Protein AF-A0A095XRW5-F1 (afdb_monomer)

Secondary structure (DSSP, 8-state):
-HHHHHHHHHHHHHHHHHTT-HHHHHHHHHHHHHHHHHHHHHHHHHHHHHHH--

Solvent-accessible surface area (backbone atoms only — not comparable to full-atom values): 2696 Å² total; per-residue (Å²): 105,25,66,56,36,22,53,52,7,50,50,32,29,52,52,11,64,75,64,72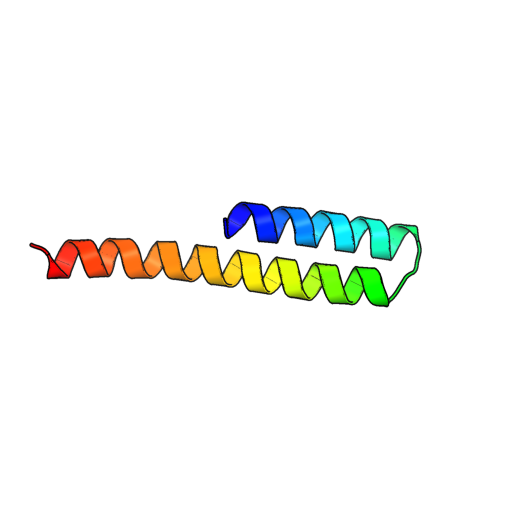,32,69,67,37,34,54,50,6,51,54,29,28,52,52,6,48,50,46,43,56,47,50,68,56,46,53,60,52,52,58,61,73,77,104

Structure (mmCIF, N/CA/C/O backbone):
data_AF-A0A095XRW5-F1
#
_entry.id   AF-A0A095XRW5-F1
#
loop_
_atom_site.group_PDB
_atom_site.id
_atom_site.type_symbol
_atom_site.label_atom_id
_atom_site.label_alt_id
_atom_site.label_comp_id
_atom_site.label_asym_id
_atom_site.label_entity_id
_atom_site.label_seq_id
_atom_site.pdbx_PDB_ins_code
_atom_site.Cartn_x
_atom_site.Cartn_y
_atom_site.Cartn_z
_atom_site.occupancy
_atom_site.B_iso_or_equiv
_atom_site.auth_seq_id
_atom_site.auth_comp_id
_atom_site.auth_asym_id
_atom_site.auth_atom_id
_atom_site.pdbx_PDB_model_num
ATOM 1 N N . ILE A 1 1 ? 3.426 -3.339 7.585 1.00 83.31 1 ILE A N 1
ATOM 2 C CA . ILE A 1 1 ? 3.543 -4.423 6.573 1.00 83.31 1 ILE A CA 1
ATOM 3 C C . ILE A 1 1 ? 2.967 -3.986 5.228 1.00 83.31 1 ILE A C 1
ATOM 5 O O . ILE A 1 1 ? 3.744 -3.863 4.296 1.00 83.31 1 ILE A O 1
ATOM 9 N N . GLY A 1 2 ? 1.670 -3.660 5.125 1.00 87.94 2 GLY A N 1
ATOM 10 C CA . GLY A 1 2 ? 1.058 -3.235 3.851 1.00 87.94 2 GLY A CA 1
ATOM 11 C C . GLY A 1 2 ? 1.751 -2.047 3.169 1.00 87.94 2 GLY A C 1
ATOM 12 O O . GLY A 1 2 ? 2.132 -2.147 2.010 1.00 87.94 2 GLY A O 1
ATOM 13 N N . ALA A 1 3 ? 2.029 -0.969 3.908 1.00 89.69 3 ALA A N 1
ATOM 14 C CA . ALA A 1 3 ? 2.764 0.181 3.366 1.00 89.69 3 ALA A CA 1
ATOM 15 C C . ALA A 1 3 ? 4.197 -0.174 2.916 1.00 89.69 3 ALA A C 1
ATOM 17 O O . ALA A 1 3 ? 4.658 0.308 1.888 1.00 89.69 3 ALA A O 1
ATOM 18 N N . GLY A 1 4 ? 4.875 -1.069 3.647 1.00 90.94 4 GLY A N 1
ATOM 19 C CA . GLY A 1 4 ? 6.218 -1.545 3.295 1.00 90.94 4 GLY A CA 1
ATOM 20 C C . GLY A 1 4 ? 6.229 -2.406 2.030 1.00 90.94 4 GLY A C 1
ATOM 21 O O . GLY A 1 4 ? 7.071 -2.202 1.165 1.00 90.94 4 GLY A O 1
ATOM 22 N N . LEU A 1 5 ? 5.251 -3.305 1.874 1.00 92.75 5 LEU A N 1
ATOM 23 C CA . LEU A 1 5 ? 5.056 -4.085 0.645 1.00 92.75 5 LEU A CA 1
ATOM 24 C C . LEU A 1 5 ? 4.692 -3.191 -0.547 1.00 92.75 5 LEU A C 1
ATOM 26 O O . LEU A 1 5 ? 5.170 -3.422 -1.653 1.00 92.75 5 LEU A O 1
ATOM 30 N N . GLY A 1 6 ? 3.898 -2.143 -0.312 1.00 91.12 6 GLY A N 1
ATOM 31 C CA . GLY A 1 6 ? 3.567 -1.148 -1.328 1.00 91.12 6 GLY A CA 1
ATOM 32 C C . GLY A 1 6 ? 4.801 -0.394 -1.821 1.00 91.12 6 GLY A C 1
ATOM 33 O O . GLY A 1 6 ? 5.041 -0.334 -3.023 1.00 91.12 6 GLY A O 1
ATOM 34 N N . ALA A 1 7 ? 5.618 0.115 -0.893 1.00 93.19 7 ALA A N 1
ATOM 35 C CA . ALA A 1 7 ? 6.866 0.805 -1.208 1.00 93.19 7 ALA A CA 1
ATOM 36 C C . ALA A 1 7 ? 7.866 -0.108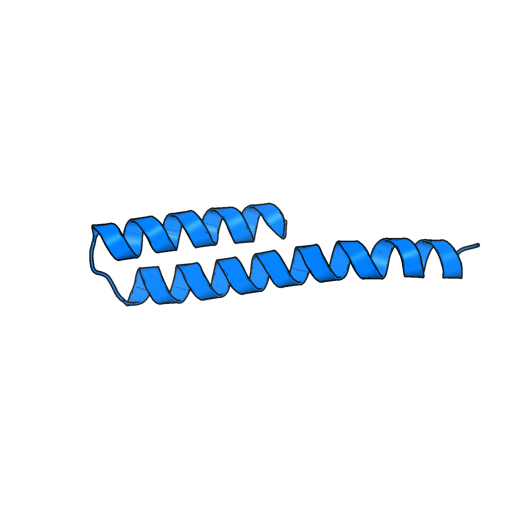 -1.939 1.00 93.19 7 ALA A C 1
ATOM 38 O O . ALA A 1 7 ? 8.439 0.294 -2.948 1.00 93.19 7 ALA A O 1
ATOM 39 N N . TRP A 1 8 ? 8.013 -1.359 -1.493 1.00 93.38 8 TRP A N 1
ATOM 40 C CA . TRP A 1 8 ? 8.857 -2.356 -2.161 1.00 93.38 8 TRP A CA 1
ATOM 41 C C . TRP A 1 8 ? 8.372 -2.668 -3.589 1.00 93.38 8 TRP A C 1
ATOM 43 O O . TRP A 1 8 ? 9.174 -2.797 -4.512 1.00 93.38 8 TRP A O 1
ATOM 53 N N . GLY A 1 9 ? 7.052 -2.689 -3.803 1.00 91.88 9 GLY A N 1
ATOM 54 C CA . GLY A 1 9 ? 6.459 -2.824 -5.132 1.00 91.88 9 GLY A CA 1
ATOM 55 C C . GLY A 1 9 ? 6.771 -1.658 -6.070 1.00 91.88 9 GLY A C 1
ATOM 56 O O . GLY A 1 9 ? 7.033 -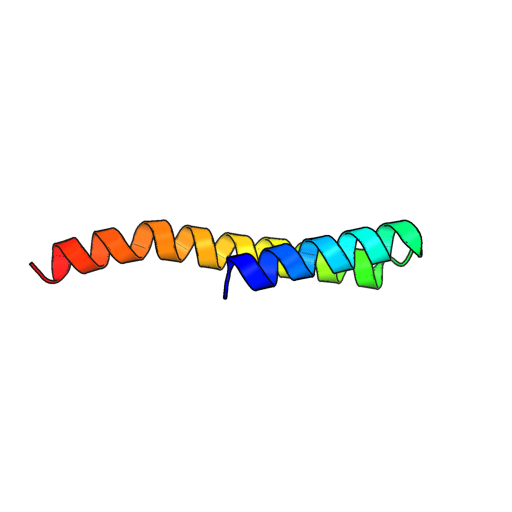1.879 -7.251 1.00 91.88 9 GLY A O 1
ATOM 57 N N . VAL A 1 10 ? 6.808 -0.427 -5.552 1.00 92.62 10 VAL A N 1
ATOM 58 C CA . VAL A 1 10 ? 7.222 0.758 -6.325 1.00 92.62 10 VAL A CA 1
ATOM 59 C C . VAL A 1 10 ? 8.699 0.675 -6.713 1.00 92.62 10 VAL A C 1
ATOM 61 O O . VAL A 1 10 ? 9.027 0.961 -7.861 1.00 92.62 10 VAL A O 1
ATOM 64 N N . ILE A 1 11 ? 9.572 0.224 -5.806 1.00 93.12 11 ILE A N 1
ATOM 65 C CA . ILE A 1 11 ? 11.006 0.042 -6.090 1.00 93.12 11 ILE A CA 1
ATOM 66 C C . ILE A 1 11 ? 11.198 -0.973 -7.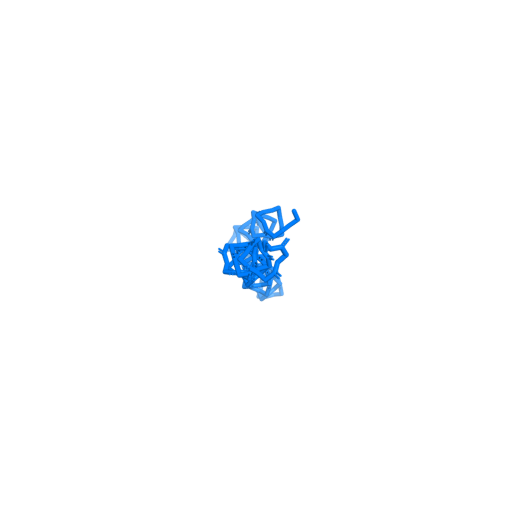222 1.00 93.12 11 ILE A C 1
ATOM 68 O O . ILE A 1 11 ? 11.817 -0.649 -8.231 1.00 93.12 11 ILE A O 1
ATOM 72 N N . ASN A 1 12 ? 10.566 -2.146 -7.131 1.00 92.12 12 ASN A N 1
ATOM 73 C CA . ASN A 1 12 ? 10.646 -3.171 -8.179 1.00 92.12 12 ASN A CA 1
ATOM 74 C C . ASN A 1 12 ? 10.044 -2.706 -9.518 1.00 92.12 12 ASN A C 1
ATOM 76 O O . ASN A 1 12 ? 10.488 -3.121 -10.588 1.00 92.12 12 ASN A O 1
ATOM 80 N N . LEU A 1 13 ? 9.044 -1.818 -9.480 1.00 91.88 13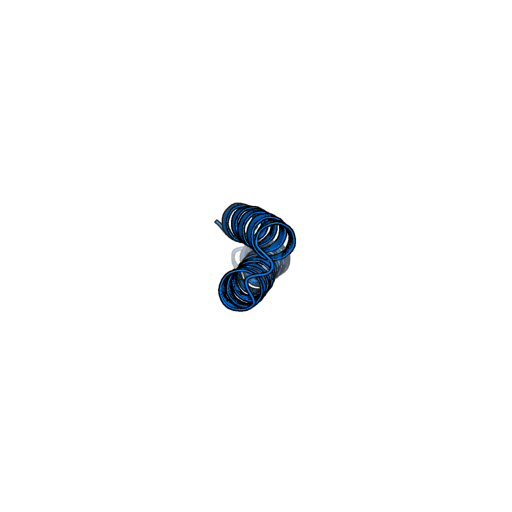 LEU A N 1
ATOM 81 C CA . LEU A 1 13 ? 8.515 -1.162 -10.674 1.00 91.88 13 LEU A CA 1
ATOM 82 C C . LEU A 1 13 ? 9.545 -0.224 -11.300 1.00 91.88 13 LEU A C 1
ATOM 84 O O . LEU A 1 13 ? 9.771 -0.307 -12.503 1.00 91.88 13 LEU A O 1
ATOM 88 N N . MET A 1 14 ? 10.172 0.642 -10.503 1.00 92.25 14 MET A N 1
ATOM 89 C CA . MET A 1 14 ? 11.202 1.571 -10.972 1.00 92.25 14 MET A CA 1
ATOM 90 C C . MET A 1 14 ? 12.422 0.828 -11.526 1.00 92.25 14 MET A C 1
ATOM 92 O O . MET A 1 14 ? 12.897 1.171 -12.606 1.00 92.25 14 MET A O 1
ATOM 96 N N . GLU A 1 15 ? 12.870 -0.236 -10.859 1.00 91.25 15 GLU A N 1
ATOM 97 C CA . GLU A 1 15 ? 13.929 -1.122 -11.357 1.00 91.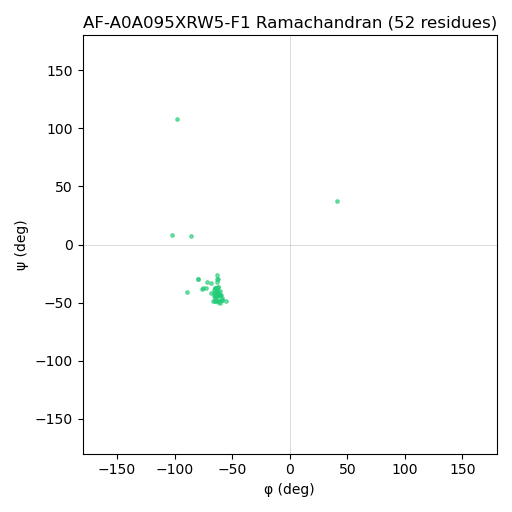25 15 GLU A CA 1
ATOM 98 C C . GLU A 1 15 ? 13.511 -1.841 -12.646 1.00 91.25 15 GLU A C 1
ATOM 100 O O . GLU A 1 15 ? 14.299 -1.963 -13.581 1.00 91.25 15 GLU A O 1
ATOM 105 N N . GLY A 1 16 ? 12.250 -2.268 -12.742 1.00 88.56 16 GLY A N 1
ATOM 106 C CA . GLY A 1 16 ? 11.704 -2.894 -13.943 1.00 88.56 16 GLY A CA 1
ATOM 107 C C . GLY A 1 16 ? 11.567 -1.951 -15.137 1.00 88.56 16 GLY A C 1
ATOM 108 O O . GLY A 1 16 ? 11.747 -2.400 -16.263 1.00 88.56 16 GLY A O 1
ATOM 109 N N . TYR A 1 17 ? 11.276 -0.665 -14.916 1.00 87.94 17 TYR A N 1
ATOM 110 C CA . TYR A 1 17 ? 11.293 0.358 -15.968 1.00 87.94 17 TYR A CA 1
ATOM 111 C C . TYR A 1 17 ? 12.720 0.762 -16.357 1.00 87.94 17 TYR A C 1
ATOM 113 O O . TYR A 1 17 ? 12.976 0.988 -17.532 1.00 87.94 17 TYR A O 1
ATOM 121 N N . GLY A 1 18 ? 13.652 0.835 -15.400 1.00 90.19 18 GLY A N 1
ATOM 122 C CA . GLY A 1 18 ? 15.052 1.177 -15.676 1.00 90.19 18 GLY A CA 1
ATOM 123 C C . GLY A 1 18 ? 15.828 0.070 -16.394 1.00 90.19 18 GLY A C 1
ATOM 124 O O . GLY A 1 18 ? 16.707 0.364 -17.196 1.00 90.19 18 GLY A O 1
ATOM 125 N N . ASN A 1 19 ? 15.491 -1.194 -16.128 1.00 86.38 19 ASN A N 1
ATOM 126 C CA . ASN A 1 19 ? 16.128 -2.366 -16.734 1.00 86.38 19 ASN A CA 1
ATOM 127 C C . ASN A 1 19 ? 15.287 -2.999 -17.866 1.00 86.38 19 ASN A C 1
ATOM 129 O O . ASN A 1 19 ? 15.582 -4.115 -18.285 1.00 86.38 19 ASN A O 1
ATOM 133 N N . ASP A 1 20 ? 14.191 -2.346 -18.284 1.00 83.44 20 ASP A N 1
ATOM 134 C CA . ASP A 1 20 ? 13.189 -2.853 -19.243 1.00 83.44 20 ASP A CA 1
ATOM 135 C C . ASP A 1 20 ? 12.823 -4.339 -19.036 1.00 83.44 20 ASP A C 1
ATOM 137 O O . ASP A 1 20 ? 12.603 -5.121 -19.963 1.00 83.44 20 ASP A O 1
ATOM 141 N N . ASN A 1 21 ? 12.751 -4.749 -17.767 1.00 90.12 21 ASN A N 1
ATOM 142 C CA . ASN A 1 21 ? 12.519 -6.130 -17.383 1.00 90.12 21 ASN A CA 1
ATOM 143 C C . ASN A 1 21 ? 11.032 -6.340 -17.046 1.00 90.12 21 ASN A C 1
ATOM 145 O O . ASN A 1 21 ? 10.572 -5.929 -15.968 1.00 90.12 21 ASN A O 1
ATOM 149 N N . PRO A 1 22 ? 10.263 -7.041 -17.901 1.00 86.88 22 PRO A N 1
ATOM 150 C CA . PRO A 1 22 ? 8.838 -7.265 -17.669 1.00 86.88 22 PRO A CA 1
AT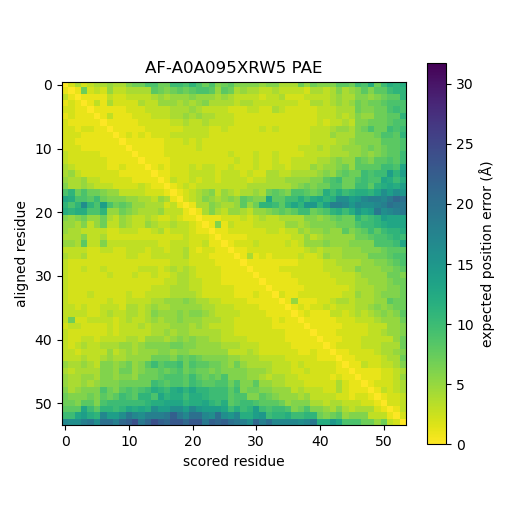OM 151 C C . PRO A 1 22 ? 8.564 -8.081 -16.395 1.00 86.88 22 PRO A C 1
ATOM 153 O O . PRO A 1 22 ? 7.511 -7.913 -15.774 1.00 86.88 22 PRO A O 1
ATOM 156 N N . GLY A 1 23 ? 9.516 -8.914 -15.953 1.00 89.44 23 GLY A N 1
ATOM 157 C CA . GLY A 1 23 ? 9.405 -9.676 -14.707 1.00 89.44 23 GLY A CA 1
ATOM 158 C C . GLY A 1 23 ? 9.377 -8.783 -13.463 1.00 89.44 23 GLY A C 1
ATOM 159 O O . GLY A 1 23 ? 8.475 -8.914 -12.631 1.00 89.44 23 GLY A O 1
ATOM 160 N N . ALA A 1 24 ? 10.310 -7.831 -13.373 1.00 86.69 24 ALA A N 1
ATOM 161 C CA . ALA A 1 24 ? 10.380 -6.865 -12.276 1.00 86.69 24 ALA A CA 1
ATOM 162 C C . ALA A 1 24 ? 9.164 -5.923 -12.268 1.00 86.69 24 ALA A C 1
ATOM 164 O O . ALA A 1 24 ? 8.561 -5.709 -11.216 1.00 86.69 24 ALA A O 1
ATOM 165 N N . LYS A 1 25 ? 8.695 -5.480 -13.446 1.00 87.75 25 LYS A N 1
ATOM 166 C CA . LYS A 1 25 ? 7.449 -4.700 -13.570 1.00 87.75 25 LYS A CA 1
ATOM 167 C C . LYS A 1 25 ? 6.235 -5.467 -13.029 1.00 87.75 25 LYS A C 1
ATOM 169 O O . LYS A 1 25 ? 5.450 -4.923 -12.251 1.00 87.75 25 LYS A O 1
ATOM 174 N N . SER A 1 26 ? 6.074 -6.734 -13.421 1.00 91.75 26 SER A N 1
ATOM 175 C CA . SER A 1 26 ? 4.949 -7.561 -12.965 1.00 91.75 26 SER A CA 1
ATOM 176 C C . SER A 1 26 ? 5.010 -7.830 -11.460 1.00 91.75 26 SER A C 1
ATOM 178 O O . SER A 1 26 ? 3.986 -7.751 -10.777 1.00 91.75 26 SER A O 1
ATOM 180 N N . GLN A 1 27 ? 6.200 -8.110 -10.919 1.00 90.31 27 GLN A N 1
ATOM 181 C CA . GLN A 1 27 ? 6.387 -8.272 -9.476 1.00 90.31 27 GLN A CA 1
ATOM 182 C C . GLN A 1 27 ? 6.076 -6.988 -8.710 1.00 90.31 27 GLN A C 1
ATOM 184 O O . GLN A 1 27 ? 5.354 -7.045 -7.714 1.00 90.31 27 GLN A O 1
ATOM 189 N N . GLY A 1 28 ? 6.552 -5.841 -9.192 1.00 89.12 28 GLY A N 1
ATOM 190 C CA . GLY A 1 28 ? 6.305 -4.559 -8.549 1.00 89.12 28 GLY A CA 1
ATOM 191 C C . GLY A 1 28 ? 4.816 -4.207 -8.478 1.00 89.12 28 GLY A C 1
ATOM 192 O O . GLY A 1 28 ? 4.331 -3.840 -7.410 1.00 89.12 28 GLY A O 1
ATOM 193 N N . ILE A 1 29 ? 4.038 -4.442 -9.547 1.00 94.12 29 ILE A N 1
ATOM 194 C CA . ILE A 1 29 ? 2.570 -4.255 -9.516 1.00 94.12 29 ILE A CA 1
ATOM 195 C C . ILE A 1 29 ? 1.903 -5.190 -8.505 1.00 94.12 29 ILE A C 1
ATOM 197 O O . ILE A 1 29 ? 1.031 -4.760 -7.751 1.00 94.12 29 ILE A O 1
ATOM 201 N N . LYS A 1 30 ? 2.300 -6.465 -8.461 1.00 92.44 30 LYS A N 1
ATOM 202 C CA . LYS A 1 30 ? 1.712 -7.440 -7.528 1.00 92.44 30 LYS A CA 1
ATOM 203 C C . LYS A 1 30 ? 1.965 -7.050 -6.073 1.00 92.44 30 LYS A C 1
ATOM 205 O O . LYS A 1 30 ? 1.060 -7.150 -5.251 1.00 92.44 30 LYS A O 1
ATOM 210 N N . GLN A 1 31 ? 3.164 -6.570 -5.764 1.00 91.25 31 GLN A N 1
ATOM 211 C CA . GLN A 1 31 ? 3.522 -6.111 -4.424 1.00 91.25 31 GLN A CA 1
ATOM 212 C C . GLN A 1 31 ? 2.859 -4.777 -4.069 1.00 91.25 31 GLN A C 1
ATOM 214 O O . GLN A 1 31 ? 2.393 -4.622 -2.942 1.00 91.25 31 GLN A O 1
ATOM 219 N N . LEU A 1 32 ? 2.729 -3.858 -5.033 1.00 94.50 32 LEU A N 1
ATOM 220 C CA . LEU A 1 32 ? 1.984 -2.613 -4.859 1.00 94.50 32 LEU A CA 1
ATOM 221 C C . LEU A 1 32 ? 0.509 -2.890 -4.543 1.00 94.50 32 LEU A C 1
ATOM 223 O O . LEU A 1 32 ? -0.025 -2.361 -3.570 1.00 94.50 32 LEU A O 1
ATOM 227 N N . MET A 1 33 ? -0.132 -3.766 -5.318 1.00 94.69 33 MET A N 1
ATOM 228 C CA . MET A 1 33 ? -1.527 -4.164 -5.112 1.00 94.69 33 MET A CA 1
ATOM 229 C C . MET A 1 33 ? -1.723 -4.915 -3.793 1.00 94.69 33 MET A C 1
ATOM 231 O O . MET A 1 33 ? -2.654 -4.610 -3.047 1.00 94.69 33 MET A O 1
ATOM 235 N N . ALA A 1 34 ? -0.836 -5.858 -3.463 1.00 92.62 34 ALA A N 1
ATOM 236 C CA . ALA A 1 34 ? -0.878 -6.568 -2.186 1.00 92.62 34 ALA A CA 1
ATOM 237 C C . ALA A 1 34 ? -0.679 -5.609 -1.000 1.00 92.62 34 ALA A C 1
ATOM 239 O O . ALA A 1 34 ? -1.415 -5.668 -0.014 1.00 92.62 34 ALA A O 1
ATOM 240 N N . GLY A 1 35 ? 0.273 -4.679 -1.111 1.00 93.50 35 GLY A N 1
ATOM 241 C CA . GLY A 1 35 ? 0.531 -3.654 -0.108 1.00 93.50 35 GLY A CA 1
ATOM 242 C C . GLY A 1 35 ? -0.659 -2.720 0.098 1.00 93.50 35 GLY A C 1
ATOM 243 O O . GLY A 1 35 ? -1.096 -2.521 1.234 1.00 93.50 35 GLY A O 1
ATOM 244 N N . GLY A 1 36 ? -1.235 -2.217 -0.997 1.00 93.12 36 GLY A N 1
ATOM 245 C CA . GLY A 1 36 ? -2.435 -1.380 -0.986 1.00 93.12 36 GLY A CA 1
ATOM 246 C C . GLY A 1 36 ? -3.643 -2.093 -0.379 1.00 93.12 36 GLY A C 1
ATOM 247 O O . GLY A 1 36 ? -4.324 -1.525 0.473 1.00 93.12 36 GLY A O 1
ATOM 248 N N . GLY A 1 37 ? -3.864 -3.363 -0.730 1.00 93.31 37 GLY A N 1
ATOM 249 C CA . GLY A 1 37 ? -4.941 -4.180 -0.168 1.00 93.31 37 GLY A CA 1
ATOM 250 C C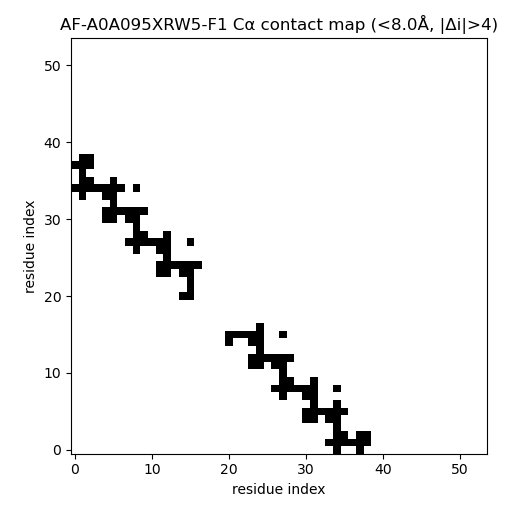 . GLY A 1 37 ? -4.843 -4.327 1.352 1.00 93.31 37 GLY A C 1
ATOM 251 O O . GLY A 1 37 ? -5.822 -4.096 2.056 1.00 93.31 37 GLY A O 1
ATOM 252 N N . ILE A 1 38 ? -3.651 -4.622 1.880 1.00 93.25 38 ILE A N 1
ATOM 253 C CA . ILE A 1 38 ? -3.428 -4.754 3.330 1.00 93.25 38 ILE A CA 1
ATOM 254 C C . ILE A 1 38 ? -3.686 -3.427 4.057 1.00 93.25 38 ILE A C 1
ATOM 256 O O . ILE A 1 38 ? -4.282 -3.421 5.134 1.00 93.25 38 ILE A O 1
ATOM 260 N N . VAL A 1 39 ? -3.260 -2.298 3.479 1.00 93.19 39 VAL A N 1
ATOM 261 C CA . VAL A 1 39 ? -3.509 -0.970 4.064 1.00 93.19 39 VAL A CA 1
ATOM 262 C C . VAL A 1 39 ? -5.005 -0.659 4.085 1.00 93.19 39 VAL A C 1
ATOM 264 O O . VAL A 1 39 ? -5.534 -0.297 5.133 1.00 93.19 39 VAL A O 1
ATOM 267 N N . LEU A 1 40 ? -5.703 -0.853 2.963 1.00 93.62 40 LEU A N 1
ATOM 268 C CA . LEU A 1 40 ? -7.145 -0.610 2.867 1.00 93.62 40 LEU A CA 1
ATOM 269 C C . LEU A 1 40 ? -7.945 -1.479 3.842 1.00 93.62 40 LEU A C 1
ATOM 271 O O . LEU A 1 40 ? -8.888 -0.999 4.472 1.00 93.62 40 LEU A O 1
ATOM 275 N N . ILE A 1 41 ? -7.550 -2.742 3.992 1.00 93.44 41 ILE A N 1
ATOM 276 C CA . ILE A 1 41 ? -8.163 -3.671 4.939 1.00 93.44 41 ILE A CA 1
ATOM 277 C C . ILE A 1 41 ? -7.936 -3.198 6.379 1.00 93.44 41 ILE A C 1
ATOM 279 O O . ILE A 1 41 ? -8.894 -3.146 7.143 1.00 93.44 41 ILE A O 1
ATOM 283 N N . GLY A 1 42 ? -6.719 -2.789 6.748 1.00 90.00 42 GLY A N 1
ATOM 284 C CA . GLY A 1 42 ? -6.434 -2.254 8.084 1.00 90.00 42 GLY A CA 1
ATOM 285 C C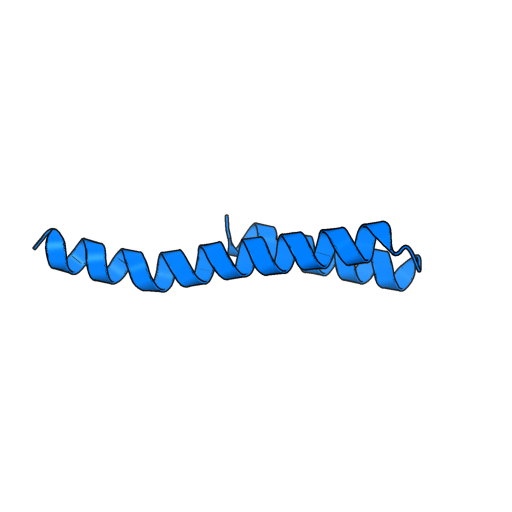 . GLY A 1 42 ? -7.262 -1.010 8.415 1.00 90.00 42 GLY A C 1
ATOM 286 O O . GLY A 1 42 ? -7.849 -0.930 9.492 1.00 90.00 42 GLY A O 1
ATOM 287 N N . LEU A 1 43 ? -7.389 -0.081 7.461 1.00 93.00 43 LEU A N 1
ATOM 288 C CA . LEU A 1 43 ? -8.182 1.142 7.633 1.00 93.00 43 LEU A CA 1
ATOM 289 C C . LEU A 1 43 ? -9.678 0.865 7.843 1.00 93.00 43 LEU A C 1
ATOM 291 O O . LEU A 1 43 ? -10.336 1.618 8.553 1.00 93.00 43 LEU A O 1
ATOM 295 N N . LYS A 1 44 ? -10.221 -0.203 7.246 1.00 91.25 44 LYS A N 1
ATOM 296 C CA . LYS A 1 44 ? -11.636 -0.575 7.399 1.00 91.25 44 LYS A CA 1
ATOM 297 C C . LYS A 1 44 ? -11.901 -1.499 8.585 1.00 91.25 44 LYS A C 1
ATOM 299 O O . LYS A 1 44 ? -12.902 -1.323 9.271 1.00 91.25 44 LYS A O 1
ATOM 304 N N . LEU A 1 45 ? -11.037 -2.483 8.829 1.00 90.12 45 LEU A N 1
ATOM 305 C CA . LEU A 1 45 ? -11.258 -3.491 9.868 1.00 90.12 45 LEU A CA 1
ATOM 306 C C . LEU A 1 45 ? -10.993 -2.957 11.273 1.00 90.12 45 LEU A C 1
ATOM 308 O O . LEU A 1 45 ? -11.750 -3.300 12.172 1.00 90.12 45 LEU A O 1
ATOM 312 N N . ILE A 1 46 ? -9.970 -2.119 11.481 1.00 91.50 46 ILE A N 1
ATOM 313 C CA . ILE A 1 46 ? -9.632 -1.621 12.827 1.00 91.50 46 ILE A CA 1
ATOM 314 C C . ILE A 1 46 ? -10.813 -0.860 13.463 1.00 91.50 46 ILE A C 1
ATOM 316 O O . ILE A 1 46 ? -11.173 -1.189 14.594 1.00 91.50 46 ILE A O 1
ATOM 320 N N . PRO A 1 47 ? -11.484 0.084 12.769 1.00 89.44 47 PRO A N 1
ATOM 321 C CA . PRO A 1 47 ? -12.652 0.767 13.327 1.00 89.44 47 PRO A CA 1
ATOM 322 C C . PRO A 1 47 ? -13.846 -0.165 13.562 1.00 89.44 47 PRO A C 1
ATOM 324 O O . PRO A 1 47 ? -14.550 -0.020 14.556 1.00 89.44 47 PRO A O 1
ATOM 327 N N . LEU A 1 48 ? -14.081 -1.133 12.667 1.00 91.56 48 LEU A N 1
ATOM 328 C CA . LEU A 1 48 ? -15.175 -2.098 12.820 1.00 91.56 48 LEU A CA 1
ATOM 329 C C . LEU A 1 48 ? -14.957 -3.012 14.031 1.00 91.56 48 LEU A C 1
ATOM 331 O O . LEU A 1 48 ? -15.873 -3.197 14.824 1.00 91.56 48 LEU A O 1
ATOM 335 N N . LEU A 1 49 ? -13.738 -3.521 14.214 1.00 89.12 49 LEU A N 1
ATOM 336 C CA . LEU A 1 49 ? -13.354 -4.311 15.386 1.00 89.12 49 LEU A CA 1
ATOM 337 C C . LEU A 1 49 ? -13.492 -3.493 16.676 1.00 89.12 49 LEU A C 1
ATOM 339 O O . LEU A 1 49 ? -14.046 -3.989 17.652 1.00 89.12 49 LEU A O 1
ATOM 343 N N . ALA A 1 50 ? -13.062 -2.228 16.671 1.00 89.88 50 ALA A N 1
ATOM 344 C CA . ALA A 1 50 ? -13.205 -1.337 17.823 1.00 89.88 50 ALA A CA 1
ATOM 345 C C . ALA A 1 50 ? -14.674 -1.064 18.202 1.00 89.88 50 ALA A C 1
ATOM 347 O O . ALA A 1 50 ? -14.967 -0.850 19.375 1.00 89.88 50 ALA A O 1
ATOM 348 N N . ASN A 1 51 ? -15.593 -1.083 17.230 1.00 89.38 51 ASN A N 1
ATOM 349 C CA . ASN A 1 51 ? -17.029 -0.934 17.481 1.00 89.38 51 ASN A CA 1
ATOM 350 C C . ASN A 1 51 ? -17.699 -2.224 17.978 1.00 89.38 51 ASN A C 1
ATOM 352 O O . ASN A 1 51 ? -18.682 -2.131 18.699 1.00 89.38 51 ASN A O 1
ATOM 356 N N . VAL A 1 52 ? -17.196 -3.405 17.600 1.00 86.06 52 VAL A N 1
ATOM 357 C CA . VAL A 1 52 ? -17.732 -4.706 18.057 1.00 86.06 52 VAL A CA 1
ATOM 358 C C . VAL A 1 52 ? -17.237 -5.073 19.459 1.00 86.06 52 VAL A C 1
ATOM 360 O O . VAL A 1 52 ? -17.932 -5.764 20.193 1.00 86.06 52 VAL A O 1
ATOM 363 N N . LEU A 1 53 ? -16.038 -4.625 19.836 1.00 81.94 53 LEU A N 1
ATOM 364 C CA . LEU A 1 53 ? -15.433 -4.883 21.150 1.00 81.94 53 LEU A CA 1
ATOM 365 C C . LEU A 1 53 ? -15.859 -3.873 22.236 1.00 81.94 53 LEU A C 1
ATOM 367 O O . LEU A 1 53 ? -15.287 -3.882 23.326 1.00 81.94 53 LEU A O 1
ATOM 371 N N . LYS A 1 54 ? -16.811 -2.989 21.924 1.00 60.94 54 LYS A N 1
ATOM 372 C CA . LYS A 1 54 ? -17.386 -1.986 22.827 1.00 60.94 54 LYS A CA 1
ATOM 373 C C . LYS A 1 54 ? -18.657 -2.514 23.478 1.00 60.94 54 LYS A C 1
ATOM 375 O O . LYS A 1 54 ? -18.857 -2.185 24.666 1.00 60.94 54 LYS A O 1
#

Foldseek 3Di:
DLQVLLVVLVVLCVVCVVVVPVVSNVSSVVSNVSSVVVVVCCVPVVVVVVVVVD

Sequence (54 aa):
IGAGLGAWGVINLMEGYGNDNPGAKSQGIKQLMAGGGIVLIGLKLIPLLANVLK

Mean predicted aligned error: 4.64 Å

pLDDT: mean 90.06, std 4.91, range [60.94, 94.69]

Radius of gyration: 14.87 Å; Cα contacts (8 Å, |Δi|>4): 60; chains: 1; bounding box: 34×11×42 Å